Protein AF-A0A7J6UFC2-F1 (afdb_monomer_lite)

Structure (mmCIF, N/CA/C/O backbone):
data_AF-A0A7J6UFC2-F1
#
_entry.id   AF-A0A7J6UFC2-F1
#
loop_
_atom_site.group_PDB
_atom_site.id
_atom_site.type_symbol
_atom_site.label_atom_id
_atom_site.label_alt_id
_atom_site.label_comp_id
_atom_site.label_asym_id
_atom_site.label_entity_id
_atom_site.label_seq_id
_atom_site.pdbx_PDB_ins_code
_atom_site.Cartn_x
_atom_site.Cartn_y
_atom_site.Cartn_z
_atom_site.occupancy
_atom_site.B_iso_or_equiv
_atom_site.auth_seq_id
_atom_site.auth_comp_id
_atom_site.auth_asym_id
_atom_site.auth_atom_id
_atom_site.pdbx_PDB_model_num
ATOM 1 N N . SER A 1 1 ? 14.724 -4.716 -3.175 1.00 69.62 1 SER A N 1
ATOM 2 C CA . SER A 1 1 ? 15.397 -3.444 -2.817 1.00 69.62 1 SER A CA 1
ATOM 3 C C . SER A 1 1 ? 15.393 -3.256 -1.302 1.00 69.62 1 SER A C 1
ATOM 5 O O . SER A 1 1 ? 14.374 -3.551 -0.689 1.00 69.62 1 SER A O 1
ATOM 7 N N . ARG A 1 2 ? 16.481 -2.739 -0.694 1.00 80.31 2 ARG A N 1
ATOM 8 C CA . ARG A 1 2 ? 16.536 -2.413 0.755 1.00 80.31 2 ARG A CA 1
ATOM 9 C C . ARG A 1 2 ? 15.408 -1.471 1.186 1.00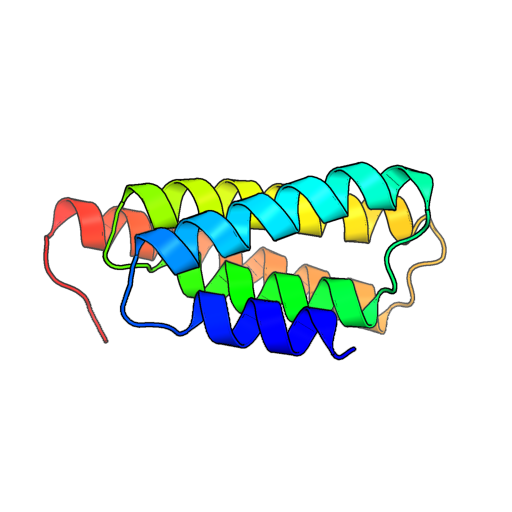 80.31 2 ARG A C 1
ATOM 11 O O . ARG A 1 2 ? 14.914 -1.565 2.302 1.00 80.31 2 ARG A O 1
ATOM 18 N N . PHE A 1 3 ? 14.995 -0.586 0.280 1.00 80.62 3 PHE A N 1
ATOM 19 C CA . PHE A 1 3 ? 13.904 0.346 0.511 1.00 80.62 3 PHE A CA 1
ATOM 20 C C . PHE A 1 3 ? 12.549 -0.370 0.662 1.00 80.62 3 PHE A C 1
ATOM 22 O O . PHE A 1 3 ? 11.827 -0.112 1.620 1.00 80.62 3 PHE A O 1
ATOM 29 N N . ALA A 1 4 ? 12.229 -1.309 -0.235 1.00 77.88 4 ALA A N 1
ATOM 30 C CA . ALA A 1 4 ? 10.981 -2.074 -0.170 1.00 77.88 4 ALA A CA 1
ATOM 31 C C . ALA A 1 4 ? 10.875 -2.876 1.139 1.00 77.88 4 ALA A C 1
ATOM 33 O O . ALA A 1 4 ? 9.846 -2.821 1.802 1.00 77.88 4 ALA A O 1
ATOM 34 N N . SER A 1 5 ? 11.968 -3.519 1.565 1.00 82.44 5 SER A N 1
ATOM 35 C CA . SER A 1 5 ? 12.020 -4.252 2.838 1.00 82.44 5 SER A CA 1
ATOM 36 C C . SER A 1 5 ? 11.847 -3.339 4.057 1.00 82.44 5 SER A C 1
ATOM 38 O O . SER A 1 5 ? 11.216 -3.722 5.037 1.00 82.44 5 SER A O 1
ATOM 40 N N . PHE A 1 6 ? 12.379 -2.112 4.009 1.00 85.94 6 PHE A N 1
ATOM 41 C CA . PHE A 1 6 ? 12.161 -1.125 5.068 1.00 85.94 6 PHE A CA 1
ATOM 42 C C . PHE A 1 6 ? 10.692 -0.695 5.152 1.00 85.94 6 PHE A C 1
ATOM 44 O O . PHE A 1 6 ? 10.134 -0.624 6.245 1.00 85.94 6 PHE A O 1
ATOM 51 N N . VAL A 1 7 ? 10.044 -0.448 4.011 1.00 84.56 7 VAL A N 1
ATOM 52 C CA . VAL A 1 7 ? 8.612 -0.124 3.978 1.00 84.56 7 VAL A CA 1
ATOM 53 C C . VAL A 1 7 ? 7.773 -1.288 4.495 1.00 84.56 7 VAL A C 1
ATOM 55 O O . VAL A 1 7 ? 6.891 -1.076 5.319 1.00 84.56 7 VAL A O 1
ATOM 58 N N . GLU A 1 8 ? 8.069 -2.515 4.076 1.00 85.25 8 GLU A N 1
ATOM 59 C CA . GLU A 1 8 ? 7.375 -3.719 4.539 1.00 85.25 8 GLU A CA 1
ATOM 60 C C . GLU A 1 8 ? 7.467 -3.896 6.065 1.00 85.25 8 GLU A C 1
ATOM 62 O O . GLU A 1 8 ? 6.461 -4.166 6.728 1.00 85.25 8 GLU A O 1
ATOM 67 N N . LEU A 1 9 ? 8.640 -3.638 6.652 1.00 88.94 9 LEU A N 1
ATOM 68 C CA . LEU A 1 9 ? 8.828 -3.634 8.106 1.00 88.94 9 LEU A CA 1
ATOM 69 C C . LEU A 1 9 ? 7.923 -2.601 8.799 1.00 88.94 9 LEU A C 1
ATOM 71 O O . LEU A 1 9 ? 7.341 -2.870 9.852 1.00 88.94 9 LEU A O 1
ATOM 75 N N . LEU A 1 10 ? 7.789 -1.408 8.216 1.00 88.44 10 LEU A N 1
ATOM 76 C CA . LEU A 1 10 ? 6.919 -0.370 8.764 1.00 88.44 10 LEU A CA 1
ATOM 77 C C . LEU A 1 10 ? 5.431 -0.682 8.574 1.00 88.44 10 LEU A C 1
ATOM 79 O O . LEU A 1 10 ? 4.633 -0.268 9.408 1.00 88.44 10 LEU A O 1
ATOM 83 N N . LEU A 1 11 ? 5.046 -1.405 7.521 1.00 87.31 11 LEU A N 1
ATOM 84 C CA . LEU A 1 11 ? 3.656 -1.804 7.268 1.00 87.31 11 LEU A CA 1
ATOM 85 C C . LEU A 1 11 ? 3.198 -2.939 8.191 1.00 87.31 11 LEU A C 1
ATOM 87 O O . LEU A 1 11 ? 2.014 -3.035 8.501 1.00 87.31 11 LEU A O 1
ATOM 91 N N . THR A 1 12 ? 4.125 -3.758 8.685 1.00 86.81 12 THR A N 1
ATOM 92 C CA . THR A 1 12 ? 3.829 -4.914 9.553 1.00 86.81 12 THR A CA 1
ATOM 93 C C . THR A 1 12 ? 3.993 -4.631 11.051 1.00 86.81 12 THR A C 1
ATOM 95 O O . THR A 1 12 ? 3.698 -5.481 11.888 1.00 86.81 12 THR A O 1
ATOM 98 N N . THR A 1 13 ? 4.420 -3.425 11.432 1.00 89.62 13 THR A N 1
ATOM 99 C CA . THR A 1 13 ? 4.576 -3.043 12.844 1.00 89.62 13 THR A CA 1
ATOM 100 C C . THR A 1 13 ? 3.240 -2.871 13.579 1.00 89.62 13 THR A C 1
ATOM 102 O O . THR A 1 13 ? 2.230 -2.462 13.006 1.00 89.62 13 THR A O 1
ATOM 105 N N . ASN A 1 14 ? 3.244 -3.057 14.902 1.00 87.75 14 ASN A N 1
ATOM 106 C CA . ASN A 1 14 ? 2.070 -2.829 15.755 1.00 87.75 14 ASN A CA 1
ATOM 107 C C . ASN A 1 14 ? 1.672 -1.350 15.879 1.00 87.75 14 ASN A C 1
ATOM 109 O O . ASN A 1 14 ? 0.536 -1.044 16.248 1.00 87.75 14 ASN A O 1
ATOM 113 N N . ARG A 1 15 ? 2.563 -0.408 15.546 1.00 91.81 15 ARG A N 1
ATOM 114 C CA . ARG A 1 15 ? 2.263 1.026 15.646 1.00 91.81 15 ARG A CA 1
ATOM 115 C C . ARG A 1 15 ? 1.552 1.545 14.402 1.00 91.81 15 ARG A C 1
ATOM 117 O O . ARG A 1 15 ? 2.175 1.766 13.368 1.00 91.81 15 ARG A O 1
ATOM 124 N N . ALA A 1 16 ? 0.267 1.860 14.548 1.00 88.31 16 ALA A N 1
ATOM 125 C CA . ALA A 1 16 ? -0.554 2.416 13.471 1.00 88.31 16 ALA A CA 1
ATOM 126 C C . ALA A 1 16 ? 0.038 3.686 12.839 1.00 88.31 16 ALA A C 1
ATOM 128 O O . ALA A 1 16 ? -0.045 3.863 11.629 1.00 88.31 16 ALA A O 1
ATOM 129 N N . GLY A 1 17 ? 0.700 4.536 13.634 1.00 90.38 17 GLY A N 1
ATOM 130 C CA . GLY A 1 17 ? 1.385 5.726 13.121 1.00 90.38 17 GLY A CA 1
ATOM 131 C C . GLY A 1 17 ? 2.503 5.401 12.124 1.00 90.38 17 GLY A C 1
ATOM 132 O O . GLY A 1 17 ? 2.635 6.087 11.116 1.00 90.38 17 GLY A O 1
ATOM 133 N N . PHE A 1 18 ? 3.263 4.325 12.352 1.00 91.81 18 PHE A N 1
ATOM 134 C CA . PHE A 1 18 ? 4.307 3.887 11.422 1.00 91.81 18 PHE A CA 1
ATOM 135 C C . PHE A 1 18 ? 3.730 3.236 10.169 1.00 91.81 18 PHE A C 1
ATOM 137 O O . PHE A 1 18 ? 4.229 3.512 9.082 1.00 91.81 18 PHE A O 1
ATOM 144 N N . ARG A 1 19 ? 2.641 2.468 10.291 1.00 93.94 19 ARG A N 1
ATOM 145 C CA . ARG A 1 19 ? 1.933 1.926 9.121 1.00 93.94 19 ARG A CA 1
ATOM 146 C C . ARG A 1 19 ? 1.375 3.046 8.242 1.00 93.94 19 ARG A C 1
ATOM 148 O O . ARG A 1 19 ? 1.619 3.067 7.042 1.00 93.94 19 ARG A O 1
ATOM 155 N N . ALA A 1 20 ? 0.708 4.033 8.845 1.00 90.56 20 ALA A N 1
ATOM 156 C CA . ALA A 1 20 ? 0.216 5.216 8.140 1.00 90.56 20 ALA A CA 1
ATOM 157 C C . ALA A 1 20 ? 1.349 5.998 7.457 1.00 90.56 20 ALA A C 1
ATOM 159 O O . ALA A 1 20 ? 1.218 6.374 6.295 1.00 90.56 20 ALA A O 1
ATOM 160 N N . PHE A 1 21 ? 2.461 6.215 8.164 1.00 92.00 21 PHE A N 1
ATOM 161 C CA . PHE A 1 21 ? 3.639 6.889 7.619 1.00 92.00 21 PHE A CA 1
ATOM 162 C C . PHE A 1 21 ? 4.245 6.124 6.436 1.00 92.00 21 PHE A C 1
ATOM 164 O O . PHE A 1 21 ? 4.584 6.728 5.423 1.00 92.00 21 PHE A O 1
ATOM 171 N N . ALA A 1 22 ? 4.343 4.798 6.529 1.00 91.69 22 ALA A N 1
ATOM 172 C CA . ALA A 1 22 ? 4.845 3.965 5.443 1.00 91.69 22 ALA A CA 1
ATOM 173 C C . ALA A 1 22 ? 3.991 4.108 4.179 1.00 91.69 22 ALA A C 1
ATOM 175 O O . ALA A 1 22 ? 4.537 4.268 3.090 1.00 91.69 22 ALA A O 1
ATOM 176 N N . ILE A 1 23 ? 2.663 4.126 4.325 1.00 92.06 23 ILE A N 1
ATOM 177 C CA . ILE A 1 23 ? 1.742 4.333 3.202 1.00 92.06 23 ILE A CA 1
ATOM 178 C C . ILE A 1 23 ? 1.937 5.724 2.580 1.00 92.06 23 ILE A C 1
ATOM 180 O O . ILE A 1 23 ? 1.992 5.837 1.356 1.00 92.06 23 ILE A O 1
ATOM 184 N N . ASP A 1 24 ? 2.111 6.772 3.393 1.00 89.75 24 ASP A N 1
ATOM 185 C CA . ASP A 1 24 ? 2.391 8.122 2.882 1.00 89.75 24 ASP A CA 1
ATOM 186 C C . ASP A 1 24 ? 3.714 8.163 2.096 1.00 89.75 24 ASP A C 1
ATOM 188 O O . ASP A 1 24 ? 3.778 8.740 1.010 1.00 89.75 24 ASP A O 1
ATOM 192 N N . VAL A 1 25 ? 4.767 7.515 2.610 1.00 88.12 25 VAL A N 1
ATOM 193 C CA . VAL A 1 25 ? 6.071 7.413 1.935 1.00 88.12 25 VAL A CA 1
ATOM 194 C C . VAL A 1 25 ? 5.934 6.698 0.590 1.00 88.12 25 VAL A C 1
ATOM 196 O O . VAL A 1 25 ? 6.490 7.166 -0.406 1.00 88.12 25 VAL A O 1
ATOM 199 N N . VAL A 1 26 ? 5.165 5.606 0.533 1.00 87.12 26 VAL A N 1
ATOM 200 C CA . VAL A 1 26 ? 4.850 4.914 -0.726 1.00 87.12 26 VAL A CA 1
ATOM 201 C C . VAL A 1 26 ? 4.133 5.849 -1.695 1.00 87.12 26 VAL A C 1
ATOM 203 O O . VAL A 1 26 ? 4.537 5.937 -2.853 1.00 87.12 26 VAL A O 1
ATOM 206 N N . GLY A 1 27 ? 3.133 6.602 -1.232 1.00 83.25 27 GLY A N 1
ATOM 207 C CA . GLY A 1 27 ? 2.422 7.582 -2.057 1.00 83.25 27 GLY A CA 1
ATOM 208 C C . GLY A 1 27 ? 3.350 8.653 -2.641 1.00 83.25 27 GLY A C 1
ATOM 209 O O . GLY A 1 27 ? 3.306 8.931 -3.840 1.00 83.25 27 GLY A O 1
ATOM 210 N N . VAL A 1 28 ? 4.250 9.213 -1.827 1.00 83.00 28 VAL A N 1
ATOM 211 C CA . VAL A 1 28 ? 5.247 10.199 -2.283 1.00 83.00 28 VAL A CA 1
ATOM 212 C C . VAL A 1 28 ? 6.197 9.602 -3.316 1.00 83.00 28 VAL A C 1
ATOM 214 O O . VAL A 1 28 ? 6.523 10.259 -4.306 1.00 83.00 28 VAL A O 1
ATOM 217 N N . LEU A 1 29 ? 6.638 8.364 -3.113 1.00 80.12 29 LEU A N 1
ATOM 218 C CA . LEU A 1 29 ? 7.522 7.690 -4.057 1.00 80.12 29 LEU A CA 1
ATOM 219 C C . LEU A 1 29 ? 6.849 7.409 -5.377 1.00 80.12 29 LEU A C 1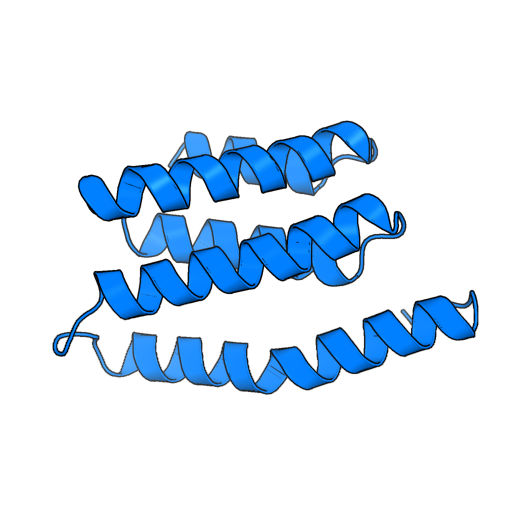
ATOM 221 O O . LEU A 1 29 ? 7.466 7.641 -6.405 1.00 80.12 29 LEU A O 1
ATOM 225 N N . VAL A 1 30 ? 5.594 6.979 -5.357 1.00 77.50 30 VAL A N 1
ATOM 226 C CA . VAL A 1 30 ? 4.807 6.795 -6.571 1.00 77.50 30 VAL A CA 1
ATOM 227 C C . VAL A 1 30 ? 4.704 8.107 -7.351 1.00 77.50 30 VAL A C 1
ATOM 229 O O . VAL A 1 30 ? 5.046 8.139 -8.530 1.00 77.50 30 VAL A O 1
ATOM 232 N N . MET A 1 31 ? 4.353 9.212 -6.684 1.00 72.31 31 MET A N 1
ATOM 233 C CA . MET A 1 31 ? 4.278 10.534 -7.322 1.00 72.31 31 MET A CA 1
ATOM 234 C C . MET A 1 31 ? 5.624 11.009 -7.888 1.00 72.31 31 MET A C 1
ATOM 236 O O . MET A 1 31 ? 5.674 11.679 -8.918 1.00 72.31 31 MET A O 1
ATOM 240 N N . ARG A 1 32 ? 6.739 10.693 -7.218 1.00 73.25 32 ARG A N 1
ATOM 241 C CA . ARG A 1 32 ? 8.079 11.041 -7.717 1.00 73.25 32 ARG A CA 1
ATOM 242 C C . ARG A 1 32 ? 8.548 10.112 -8.827 1.00 73.25 32 ARG A C 1
ATOM 244 O O . ARG A 1 32 ? 9.229 10.563 -9.741 1.00 73.25 32 ARG A O 1
ATOM 251 N N . ALA A 1 33 ? 8.186 8.841 -8.762 1.00 66.81 33 ALA A N 1
ATOM 252 C CA . ALA A 1 33 ? 8.599 7.835 -9.719 1.00 66.81 33 ALA A CA 1
ATOM 253 C C . ALA A 1 33 ? 7.776 7.869 -11.015 1.00 66.81 33 ALA A C 1
ATOM 255 O O . ALA A 1 33 ? 8.303 7.459 -12.044 1.00 66.81 33 ALA A O 1
ATOM 256 N N . GLU A 1 34 ? 6.584 8.486 -11.025 1.00 59.34 34 GLU A N 1
ATOM 257 C CA . GLU A 1 34 ? 5.933 8.949 -12.269 1.00 59.34 34 GLU A CA 1
ATOM 258 C C . GLU A 1 34 ? 6.875 9.842 -13.113 1.00 59.34 34 GLU A C 1
ATOM 260 O O . GLU A 1 34 ? 6.698 9.941 -14.322 1.00 59.34 34 GLU A O 1
ATOM 265 N N . LYS A 1 35 ? 7.916 10.446 -12.510 1.00 54.72 35 LYS A N 1
ATOM 266 C CA . LYS A 1 35 ? 8.961 11.213 -13.214 1.00 54.72 35 LYS A CA 1
ATOM 267 C C . LYS A 1 35 ? 10.274 10.452 -13.451 1.00 54.72 35 LYS A C 1
ATOM 269 O O . LYS A 1 35 ? 11.129 10.977 -14.156 1.00 54.72 35 LYS A O 1
ATOM 274 N N . ALA A 1 36 ? 10.476 9.281 -12.840 1.00 54.53 36 ALA A N 1
ATOM 275 C CA . ALA A 1 36 ? 11.790 8.623 -12.758 1.00 54.53 36 ALA A CA 1
ATOM 276 C C . ALA A 1 36 ? 11.786 7.106 -13.042 1.00 54.53 36 ALA A C 1
ATOM 278 O O . ALA A 1 36 ? 12.822 6.476 -12.872 1.00 54.53 36 ALA A O 1
ATOM 279 N N . HIS A 1 37 ? 10.654 6.538 -13.477 1.00 62.28 37 HIS A N 1
ATOM 280 C CA . HIS A 1 37 ? 10.417 5.099 -13.660 1.00 62.28 37 HIS A CA 1
ATOM 281 C C . HIS A 1 37 ? 10.625 4.279 -12.372 1.00 62.28 37 HIS A C 1
ATOM 283 O O . HIS A 1 37 ? 11.729 3.859 -12.035 1.00 62.28 37 HIS A O 1
ATOM 289 N N . LEU A 1 38 ? 9.533 4.012 -11.642 1.00 70.88 38 LEU A N 1
ATOM 290 C CA . LEU A 1 38 ? 9.561 3.055 -10.530 1.00 70.88 38 LEU A CA 1
ATOM 291 C C . LEU A 1 38 ? 9.840 1.655 -11.081 1.00 70.88 38 LEU A C 1
ATOM 293 O O . LEU A 1 38 ? 9.110 1.187 -11.955 1.00 70.88 38 LEU A O 1
ATOM 297 N N . GLU A 1 39 ? 10.843 0.961 -10.541 1.00 76.50 39 GLU A N 1
ATOM 298 C CA . GLU A 1 39 ? 11.070 -0.443 -10.886 1.00 76.50 39 GLU A CA 1
ATOM 299 C C . GLU A 1 39 ? 9.809 -1.269 -10.607 1.00 76.50 39 GLU A C 1
ATOM 301 O O . GLU A 1 39 ? 9.266 -1.261 -9.497 1.00 76.50 39 GLU A O 1
ATOM 306 N N . LYS A 1 40 ? 9.364 -2.015 -11.617 1.00 75.38 40 LYS A N 1
ATOM 307 C CA . LYS A 1 40 ? 8.116 -2.785 -11.601 1.00 75.38 40 LYS A CA 1
ATOM 308 C C . LYS A 1 40 ? 8.007 -3.742 -10.414 1.00 75.38 40 LYS A C 1
ATOM 310 O O . LYS A 1 40 ? 6.986 -3.767 -9.734 1.00 75.38 40 LYS A O 1
ATOM 315 N N . GLU A 1 41 ? 9.073 -4.483 -10.127 1.00 77.94 41 GLU A N 1
ATOM 316 C CA . GLU A 1 41 ? 9.117 -5.424 -9.001 1.00 77.94 41 GLU A CA 1
ATOM 317 C C . GLU A 1 41 ? 9.033 -4.711 -7.647 1.00 77.94 41 GLU A C 1
ATOM 319 O O . GLU A 1 41 ? 8.349 -5.166 -6.732 1.00 77.94 41 GLU A O 1
ATOM 324 N N . THR A 1 42 ? 9.639 -3.527 -7.535 1.00 80.94 42 THR A N 1
ATOM 325 C CA . THR A 1 42 ? 9.484 -2.687 -6.344 1.00 80.94 42 THR A CA 1
ATOM 326 C C . THR A 1 42 ? 8.033 -2.215 -6.206 1.00 80.94 42 THR A C 1
ATOM 328 O O . THR A 1 42 ? 7.470 -2.298 -5.118 1.00 80.94 42 THR A O 1
ATOM 331 N N . ALA A 1 43 ? 7.386 -1.788 -7.292 1.00 80.25 43 ALA A N 1
ATOM 332 C CA . ALA A 1 43 ? 5.983 -1.373 -7.273 1.00 80.25 43 ALA A CA 1
ATOM 333 C C . ALA A 1 43 ? 5.023 -2.516 -6.881 1.00 80.25 43 ALA A C 1
ATOM 335 O O . ALA A 1 43 ? 4.104 -2.289 -6.093 1.00 80.25 43 ALA A O 1
ATOM 336 N N . LYS A 1 44 ? 5.258 -3.746 -7.363 1.00 82.25 44 LYS A N 1
ATOM 337 C CA . LYS A 1 44 ? 4.482 -4.939 -6.977 1.00 82.25 44 LYS A CA 1
ATOM 338 C C . LYS A 1 44 ? 4.598 -5.244 -5.482 1.00 82.25 44 LYS A C 1
ATOM 340 O O . LYS A 1 44 ? 3.573 -5.428 -4.826 1.00 82.25 44 LYS A O 1
ATOM 345 N N . LEU A 1 45 ? 5.820 -5.248 -4.940 1.00 83.69 45 LEU A N 1
ATOM 346 C CA . LEU A 1 45 ? 6.065 -5.484 -3.510 1.00 83.69 45 LEU A CA 1
ATOM 347 C C . LEU A 1 45 ? 5.384 -4.423 -2.638 1.00 83.69 45 LEU A C 1
ATOM 349 O O . LEU A 1 45 ? 4.710 -4.746 -1.661 1.00 83.69 45 LEU A O 1
ATOM 353 N N . LEU A 1 46 ? 5.506 -3.150 -3.024 1.00 86.69 46 LEU A N 1
ATOM 354 C CA . LEU A 1 46 ? 4.840 -2.054 -2.323 1.00 86.69 46 LEU A CA 1
ATOM 355 C C . LEU A 1 46 ? 3.313 -2.194 -2.383 1.00 86.69 46 LEU A C 1
ATOM 357 O O . LEU A 1 46 ? 2.649 -1.994 -1.368 1.00 86.69 46 LEU A O 1
ATOM 361 N N . LEU A 1 47 ? 2.751 -2.587 -3.531 1.00 86.19 47 LEU A N 1
ATOM 362 C CA . LEU A 1 47 ? 1.312 -2.811 -3.664 1.00 86.19 47 LEU A CA 1
ATOM 363 C C . LEU A 1 47 ? 0.813 -3.940 -2.761 1.00 86.19 47 LEU A C 1
ATOM 365 O O . LEU A 1 47 ? -0.212 -3.772 -2.105 1.00 86.19 47 LEU A O 1
ATOM 369 N N . GLN A 1 48 ? 1.534 -5.059 -2.690 1.00 84.31 48 GLN A N 1
ATOM 370 C CA . GLN A 1 48 ? 1.184 -6.166 -1.798 1.00 84.31 48 GLN A CA 1
ATOM 371 C C . GLN A 1 48 ? 1.178 -5.731 -0.329 1.00 84.31 48 GLN A C 1
ATOM 373 O O . GLN A 1 48 ? 0.213 -6.009 0.385 1.00 84.31 48 GLN A O 1
ATOM 378 N N . GLY A 1 49 ? 2.204 -4.990 0.101 1.00 87.25 49 GLY A N 1
ATOM 379 C CA . GLY A 1 49 ? 2.267 -4.459 1.461 1.00 87.25 49 GLY A CA 1
ATOM 380 C C . GLY A 1 49 ? 1.096 -3.525 1.780 1.00 87.25 49 GLY A C 1
ATOM 381 O O . GLY A 1 49 ? 0.445 -3.673 2.813 1.00 87.25 49 GLY A O 1
ATOM 382 N N . VAL A 1 50 ? 0.785 -2.583 0.883 1.00 89.00 50 VAL A N 1
ATOM 383 C CA . VAL A 1 50 ? -0.302 -1.613 1.101 1.00 89.00 50 VAL A CA 1
ATOM 384 C C . VAL A 1 50 ? -1.683 -2.281 1.039 1.00 89.00 50 VAL A C 1
ATOM 386 O O . VAL A 1 50 ? -2.561 -1.911 1.817 1.00 89.00 50 VAL A O 1
ATOM 389 N N . LEU A 1 51 ? -1.881 -3.302 0.194 1.00 86.88 51 LEU A N 1
ATOM 390 C CA . LEU A 1 51 ? -3.123 -4.090 0.155 1.00 86.88 51 LEU A CA 1
ATOM 391 C C . LEU A 1 51 ? -3.437 -4.739 1.510 1.00 86.88 51 LEU A C 1
ATOM 393 O O . LEU A 1 51 ? -4.594 -4.729 1.931 1.00 86.88 51 LEU A O 1
ATOM 397 N N . GLY A 1 52 ? -2.421 -5.235 2.224 1.00 85.88 52 GLY A N 1
ATOM 398 C CA . GLY A 1 52 ? -2.590 -5.780 3.576 1.00 85.88 52 GLY A CA 1
ATOM 399 C C . GLY A 1 52 ? -3.141 -4.760 4.582 1.00 85.88 52 GLY A C 1
ATOM 400 O O . GLY A 1 52 ? -3.880 -5.120 5.497 1.00 85.88 52 GLY A O 1
ATOM 401 N N . CYS A 1 53 ? -2.859 -3.471 4.379 1.00 89.12 53 CYS A N 1
ATOM 402 C CA . CYS A 1 53 ? -3.337 -2.388 5.237 1.00 89.12 53 CYS A CA 1
ATOM 403 C C . CYS A 1 53 ? -4.761 -1.906 4.909 1.00 89.12 53 CYS A C 1
ATOM 405 O O . CYS A 1 53 ? -5.311 -1.091 5.648 1.00 89.12 53 CYS A O 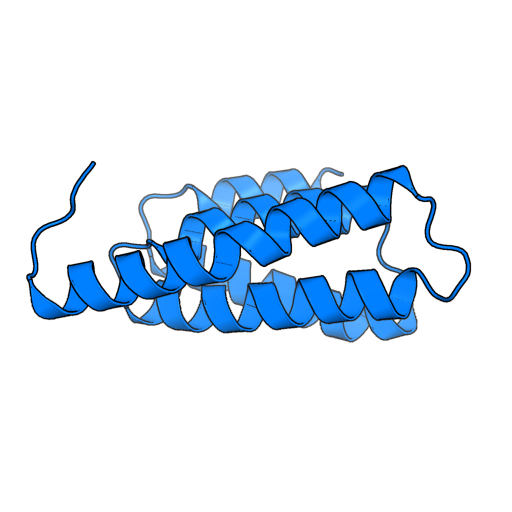1
ATOM 407 N N . VAL A 1 54 ? -5.408 -2.394 3.845 1.00 86.50 54 VAL A N 1
ATOM 408 C CA . VAL A 1 54 ? -6.812 -2.027 3.559 1.00 86.50 54 VAL A CA 1
ATOM 409 C C . VAL A 1 54 ? -7.764 -2.601 4.615 1.00 86.50 54 VAL A C 1
ATOM 411 O O . VAL A 1 54 ? -8.800 -2.011 4.911 1.00 86.50 54 VAL A O 1
ATOM 414 N N . LEU A 1 55 ? -7.364 -3.701 5.257 1.00 83.31 55 LEU A N 1
ATOM 415 C CA . LEU A 1 55 ? -8.066 -4.317 6.382 1.00 83.31 55 LEU A CA 1
ATOM 416 C C . LEU A 1 55 ? -7.450 -3.928 7.740 1.00 83.31 55 LEU A C 1
ATOM 418 O O . LEU A 1 55 ? -7.632 -4.635 8.727 1.00 83.31 55 LEU A O 1
ATOM 422 N N . ASP A 1 56 ? -6.698 -2.824 7.827 1.00 87.56 56 ASP A N 1
ATOM 423 C CA . ASP A 1 56 ? -6.052 -2.391 9.074 1.00 87.56 56 ASP A CA 1
ATOM 424 C C . ASP A 1 56 ? -7.063 -2.113 10.207 1.00 87.56 56 ASP A C 1
ATOM 426 O O . ASP A 1 56 ? -8.168 -1.620 9.948 1.00 87.56 56 ASP A O 1
ATOM 430 N N . PRO A 1 57 ? -6.725 -2.394 11.486 1.00 83.31 57 PRO A N 1
ATOM 431 C CA . PRO A 1 57 ? -7.641 -2.105 12.597 1.00 83.31 57 PRO A CA 1
ATOM 432 C C . PRO A 1 57 ? -7.948 -0.619 12.733 1.00 83.31 57 PRO A C 1
ATOM 434 O O . PRO A 1 57 ? -9.028 -0.248 13.191 1.00 83.31 57 PRO A O 1
ATOM 437 N N . VAL A 1 58 ? -7.021 0.238 12.316 1.00 86.31 58 VAL A N 1
ATOM 438 C CA . VAL A 1 58 ? -7.142 1.680 12.462 1.00 86.31 58 VAL A CA 1
ATOM 439 C C . VAL A 1 58 ? -7.711 2.286 11.185 1.00 86.31 58 VAL A C 1
ATOM 441 O O . VAL A 1 58 ? -7.124 2.174 10.110 1.00 86.31 58 VAL A O 1
ATOM 444 N N . SER A 1 59 ? -8.842 2.983 11.311 1.00 84.00 59 SER A N 1
ATOM 445 C CA . SER A 1 59 ? -9.562 3.589 10.181 1.00 84.00 59 SER A CA 1
ATOM 446 C C . SER A 1 59 ? -8.698 4.541 9.357 1.00 84.00 59 SER A C 1
ATOM 448 O O . SER A 1 59 ? -8.722 4.488 8.132 1.00 84.00 59 SER A O 1
ATOM 450 N N . SER A 1 60 ? -7.863 5.359 10.003 1.00 86.06 60 SER A N 1
ATOM 451 C CA . SER A 1 60 ? -6.953 6.270 9.299 1.00 86.06 60 SER A CA 1
ATOM 452 C C . SER A 1 60 ? -5.901 5.537 8.460 1.00 86.06 60 SER A C 1
ATOM 454 O O . SER A 1 60 ? -5.524 6.030 7.397 1.00 86.06 60 SER A O 1
ATOM 456 N N . VAL A 1 61 ? -5.455 4.353 8.896 1.00 88.75 61 VAL A N 1
ATOM 457 C CA . VAL A 1 61 ? -4.539 3.504 8.124 1.00 88.75 61 VAL A CA 1
ATOM 458 C C . VAL A 1 61 ? -5.279 2.882 6.939 1.00 88.75 61 VAL A C 1
ATOM 460 O O . VAL A 1 61 ? -4.758 2.943 5.828 1.00 88.75 61 VAL A O 1
ATOM 463 N N . ARG A 1 62 ? -6.513 2.388 7.133 1.00 88.94 62 ARG A N 1
ATOM 464 C CA . ARG A 1 62 ? -7.351 1.858 6.038 1.00 88.94 62 ARG A CA 1
ATOM 465 C C . ARG A 1 62 ? -7.570 2.884 4.933 1.00 88.94 62 ARG A C 1
ATOM 467 O O . ARG A 1 62 ? -7.299 2.600 3.769 1.00 88.94 62 ARG A O 1
ATOM 474 N N . SER A 1 63 ? -8.011 4.091 5.289 1.00 85.00 63 SER A N 1
ATOM 475 C CA . SER A 1 63 ? -8.286 5.150 4.312 1.00 85.00 63 SER A CA 1
ATOM 476 C C . SER A 1 63 ? -7.042 5.512 3.504 1.00 85.00 63 SER A C 1
ATOM 478 O O . SER A 1 63 ? -7.111 5.651 2.283 1.00 85.00 63 SER A O 1
ATOM 480 N N . LYS A 1 64 ? -5.880 5.600 4.163 1.00 89.62 64 LYS A N 1
ATOM 481 C CA . LYS A 1 64 ? -4.601 5.819 3.478 1.00 89.62 64 LYS A CA 1
ATOM 482 C C . LYS A 1 64 ? -4.233 4.653 2.571 1.00 89.62 64 LYS A C 1
ATOM 484 O O . LYS A 1 64 ? -3.807 4.886 1.444 1.00 89.62 64 LYS A O 1
ATOM 489 N N . ALA A 1 65 ? -4.412 3.417 3.031 1.00 89.25 65 ALA A N 1
ATOM 490 C CA . ALA A 1 65 ? -4.096 2.223 2.256 1.00 89.25 65 ALA A CA 1
ATOM 491 C C . ALA A 1 65 ? -4.911 2.164 0.959 1.00 89.25 65 ALA A C 1
ATOM 493 O O . ALA A 1 65 ? -4.344 1.926 -0.102 1.00 89.25 65 ALA A O 1
ATOM 494 N N . ILE A 1 66 ? -6.210 2.475 1.017 1.00 85.75 66 ILE A N 1
ATOM 495 C CA . ILE A 1 66 ? -7.084 2.534 -0.166 1.00 85.75 66 ILE A CA 1
ATOM 496 C C . ILE A 1 66 ? -6.550 3.545 -1.195 1.00 85.75 66 ILE A C 1
ATOM 498 O O . ILE A 1 66 ? -6.420 3.220 -2.377 1.00 85.75 66 ILE A O 1
ATOM 502 N N . LEU A 1 67 ? -6.180 4.752 -0.754 1.00 84.5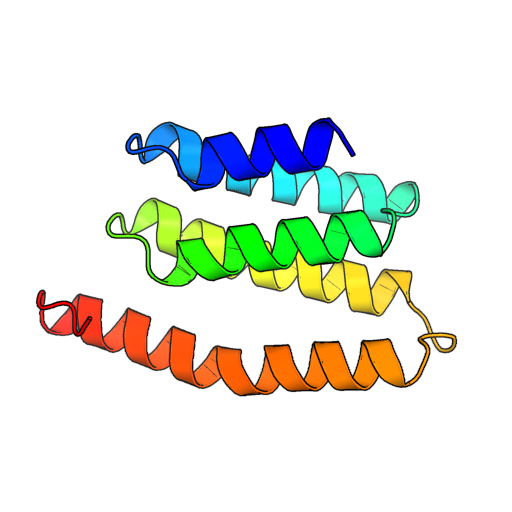6 67 LEU A N 1
ATOM 503 C CA . LEU A 1 67 ? -5.600 5.776 -1.633 1.00 84.56 67 LEU A CA 1
ATOM 504 C C . LEU A 1 67 ? -4.225 5.360 -2.190 1.00 84.56 67 LEU A C 1
ATOM 506 O O . LEU A 1 67 ? -3.923 5.596 -3.365 1.00 84.56 67 LEU A O 1
ATOM 510 N N . GLY A 1 68 ? -3.402 4.713 -1.364 1.00 86.56 68 GLY A N 1
ATOM 511 C CA . GLY A 1 68 ? -2.094 4.184 -1.747 1.00 86.56 68 GLY A CA 1
ATOM 512 C C . GLY A 1 68 ? -2.191 3.094 -2.815 1.00 86.56 68 GLY A C 1
ATOM 513 O O . GLY A 1 68 ? -1.461 3.152 -3.804 1.00 86.56 68 GLY A O 1
ATOM 514 N N . VAL A 1 69 ? -3.139 2.157 -2.672 1.00 87.38 69 VAL A N 1
ATOM 515 C CA . VAL A 1 69 ? -3.447 1.125 -3.679 1.00 87.38 69 VAL A CA 1
ATOM 516 C C . VAL A 1 69 ? -3.806 1.771 -5.013 1.00 87.38 69 VAL A C 1
ATOM 518 O O . VAL A 1 69 ? -3.219 1.420 -6.035 1.00 87.38 69 VAL A O 1
ATOM 521 N N . GLY A 1 70 ? -4.716 2.751 -5.014 1.00 82.06 70 GLY A N 1
ATOM 522 C CA . GLY A 1 70 ? -5.108 3.457 -6.238 1.00 82.06 70 GLY A CA 1
ATOM 523 C C . GLY A 1 70 ? -3.922 4.130 -6.937 1.00 82.06 70 GLY A C 1
ATOM 524 O O . GLY A 1 70 ? -3.768 4.022 -8.153 1.00 82.06 70 GLY A O 1
ATOM 525 N N . SER A 1 71 ? -3.041 4.762 -6.160 1.00 82.62 71 SER A N 1
ATOM 526 C CA . SER A 1 71 ? -1.846 5.439 -6.680 1.00 82.62 71 SER A CA 1
ATOM 527 C C . SER A 1 71 ? -0.844 4.450 -7.286 1.00 82.62 71 SER A C 1
ATOM 529 O O . SER A 1 71 ? -0.350 4.664 -8.391 1.00 82.62 71 SER A O 1
ATOM 531 N N . LEU A 1 72 ? -0.575 3.339 -6.595 1.00 83.00 72 LEU A N 1
ATOM 532 C CA . LEU A 1 72 ? 0.329 2.284 -7.062 1.00 83.00 72 LEU A CA 1
ATOM 533 C C . LEU A 1 72 ? -0.182 1.602 -8.333 1.00 83.00 72 LEU A C 1
ATOM 535 O O . LEU A 1 72 ? 0.592 1.388 -9.262 1.00 83.00 72 LEU A O 1
ATOM 539 N N . LEU A 1 73 ? -1.481 1.301 -8.400 1.00 80.19 73 LEU A N 1
ATOM 540 C CA . LEU A 1 73 ? -2.104 0.737 -9.599 1.00 80.19 73 LEU A CA 1
ATOM 541 C C . LEU A 1 73 ? -1.996 1.697 -10.779 1.00 80.19 73 LEU A C 1
ATOM 543 O O . LEU A 1 73 ? -1.592 1.289 -11.865 1.00 80.19 73 LEU A O 1
ATOM 547 N N . LYS A 1 74 ? -2.288 2.983 -10.558 1.00 77.31 74 LYS A N 1
ATOM 548 C CA . LYS A 1 74 ? -2.113 4.020 -11.576 1.00 77.31 74 LYS A CA 1
ATOM 549 C C . LYS A 1 74 ? -0.673 4.054 -12.086 1.00 77.31 74 LYS A C 1
ATOM 551 O O . LYS A 1 74 ? -0.470 4.067 -13.292 1.00 77.31 74 LYS A O 1
ATOM 556 N N . ALA A 1 75 ? 0.319 4.007 -11.200 1.00 75.62 75 ALA A N 1
ATOM 557 C CA . ALA A 1 75 ? 1.724 4.015 -11.597 1.00 75.62 75 ALA A CA 1
ATOM 558 C C . ALA A 1 75 ? 2.173 2.737 -12.315 1.00 75.62 75 ALA A C 1
ATOM 560 O O . ALA A 1 75 ? 2.987 2.816 -13.227 1.00 75.62 75 ALA A O 1
ATOM 561 N N . LEU A 1 76 ? 1.625 1.574 -11.958 1.00 75.12 76 LEU A N 1
ATOM 562 C CA . LEU A 1 76 ? 1.879 0.318 -12.669 1.00 75.12 76 LEU A CA 1
ATOM 563 C C . LEU A 1 76 ? 1.276 0.325 -14.079 1.00 75.12 76 LEU A C 1
ATOM 565 O O . LEU A 1 76 ? 1.923 -0.131 -15.017 1.00 75.12 76 LEU A O 1
ATOM 569 N N . VAL A 1 77 ? 0.067 0.872 -14.237 1.00 73.25 77 VAL A N 1
ATOM 570 C CA . VAL A 1 77 ? -0.611 0.984 -15.538 1.00 73.25 77 VAL A CA 1
ATOM 571 C C . VAL A 1 77 ? 0.055 2.047 -16.416 1.00 73.25 77 VAL A C 1
ATOM 573 O O . VAL A 1 77 ? 0.382 1.779 -17.569 1.00 73.25 77 VAL A O 1
ATOM 576 N N . LEU A 1 78 ? 0.311 3.242 -15.875 1.00 66.56 78 LEU A N 1
ATOM 577 C CA . LEU A 1 78 ? 0.947 4.339 -16.614 1.00 66.56 78 LEU A CA 1
ATOM 578 C C . LEU A 1 78 ? 2.434 4.083 -16.885 1.00 66.56 78 LEU A C 1
ATOM 580 O O . LEU A 1 78 ? 2.935 4.481 -17.930 1.00 66.56 78 LEU A O 1
ATOM 584 N N . GLY A 1 79 ? 3.133 3.412 -15.969 1.00 62.91 79 GLY A N 1
ATOM 585 C CA . GLY A 1 79 ? 4.531 3.021 -16.145 1.00 62.91 79 GLY A CA 1
ATOM 586 C C . GLY A 1 79 ? 4.722 1.813 -17.065 1.00 62.91 79 GLY A C 1
ATOM 587 O O . GLY A 1 79 ? 5.821 1.630 -17.580 1.00 62.91 79 GLY A O 1
ATOM 588 N N . GLY A 1 80 ? 3.679 0.999 -17.273 1.00 58.72 80 GLY A N 1
ATOM 589 C CA . GLY A 1 80 ? 3.706 -0.177 -18.149 1.00 58.72 80 GLY A CA 1
ATOM 590 C C . GLY A 1 80 ? 3.412 0.117 -19.623 1.00 58.72 80 GLY A C 1
ATOM 591 O O . GLY A 1 80 ? 3.905 -0.605 -20.485 1.00 58.72 80 GLY A O 1
ATOM 592 N N . GLY A 1 81 ? 2.646 1.171 -19.928 1.00 58.06 81 GLY A N 1
ATOM 593 C CA . GLY A 1 81 ? 2.275 1.519 -21.306 1.00 58.06 81 GLY A CA 1
ATOM 594 C C . GLY A 1 81 ? 1.598 0.369 -22.077 1.00 58.06 81 GLY A C 1
ATOM 595 O O . GLY A 1 81 ? 1.076 -0.577 -21.487 1.00 58.06 81 GLY A O 1
ATOM 596 N N . ASN A 1 82 ? 1.616 0.438 -23.414 1.00 54.53 82 ASN A N 1
ATOM 597 C CA . ASN A 1 82 ? 1.136 -0.646 -24.291 1.00 54.53 82 ASN A CA 1
ATOM 598 C C . ASN A 1 82 ? 2.057 -1.885 -24.296 1.00 54.53 82 ASN A C 1
ATOM 600 O O . ASN A 1 82 ? 1.639 -2.933 -24.781 1.00 54.53 82 ASN A O 1
ATOM 604 N N . ASP A 1 83 ? 3.257 -1.782 -23.715 1.00 60.50 83 ASP A N 1
ATOM 605 C CA . ASP A 1 83 ? 4.280 -2.839 -23.678 1.00 60.50 83 ASP A CA 1
ATOM 606 C C . ASP A 1 83 ? 4.218 -3.680 -22.389 1.00 60.50 83 ASP A C 1
ATOM 608 O O . ASP A 1 83 ? 5.157 -4.393 -22.024 1.00 60.50 83 ASP A O 1
ATOM 612 N N . MET A 1 84 ? 3.104 -3.603 -21.656 1.00 70.06 84 MET A N 1
ATOM 613 C CA . MET A 1 84 ? 2.884 -4.432 -20.481 1.00 70.06 84 MET A CA 1
ATOM 614 C C . MET A 1 84 ? 2.735 -5.901 -20.887 1.00 70.06 84 MET A C 1
ATOM 616 O O . MET A 1 84 ? 1.720 -6.274 -21.477 1.00 70.06 84 MET A O 1
ATOM 620 N N . ALA A 1 85 ? 3.731 -6.715 -20.524 1.00 76.62 85 ALA A N 1
ATOM 621 C CA . ALA A 1 85 ? 3.717 -8.161 -20.727 1.00 76.62 85 ALA A CA 1
ATOM 622 C C . ALA A 1 85 ? 2.433 -8.807 -20.176 1.00 76.62 85 ALA A C 1
ATOM 624 O O . ALA A 1 85 ? 1.909 -8.390 -19.136 1.00 76.62 85 ALA A O 1
ATOM 625 N N . ASP A 1 86 ? 1.946 -9.838 -20.868 1.00 76.31 86 ASP A N 1
ATOM 626 C CA . ASP A 1 86 ? 0.667 -10.491 -20.565 1.00 76.31 86 ASP A CA 1
ATOM 627 C C . ASP A 1 86 ? 0.611 -11.046 -19.135 1.00 76.31 86 ASP A C 1
ATOM 629 O O . ASP A 1 86 ? -0.402 -10.889 -18.458 1.00 76.31 86 ASP A O 1
ATOM 633 N N . GLU A 1 87 ? 1.723 -11.576 -18.616 1.00 75.94 87 GLU A N 1
ATOM 634 C CA . GLU A 1 87 ? 1.824 -12.063 -17.231 1.00 75.94 87 GLU A CA 1
ATOM 635 C C . GLU A 1 87 ? 1.514 -10.972 -16.196 1.00 75.94 87 GLU A C 1
ATOM 637 O O . GLU A 1 87 ? 0.854 -11.207 -15.181 1.00 75.94 87 GLU A O 1
ATOM 642 N N . ASP A 1 88 ? 1.955 -9.743 -16.454 1.00 72.19 88 ASP A N 1
ATOM 643 C CA . ASP A 1 88 ? 1.729 -8.621 -15.550 1.00 72.19 88 ASP A CA 1
ATOM 644 C C . ASP A 1 88 ? 0.314 -8.062 -15.665 1.00 72.19 88 ASP A C 1
ATOM 646 O O . ASP A 1 88 ? -0.249 -7.581 -14.677 1.00 72.19 88 ASP A O 1
ATOM 650 N N . ARG A 1 89 ? -0.271 -8.147 -16.862 1.00 74.62 89 ARG A N 1
ATOM 651 C CA . ARG A 1 89 ? -1.673 -7.809 -17.110 1.00 74.62 89 ARG A CA 1
ATOM 652 C C . ARG A 1 89 ? -2.604 -8.797 -16.410 1.00 74.62 89 ARG A C 1
ATOM 654 O O . ARG A 1 89 ? -3.570 -8.368 -15.773 1.00 74.62 89 ARG A O 1
ATOM 661 N N . ASP A 1 90 ? -2.296 -10.087 -16.474 1.00 80.31 90 ASP A N 1
ATOM 662 C CA . ASP A 1 90 ? -3.028 -11.137 -15.766 1.00 80.31 90 ASP A CA 1
ATOM 663 C C . ASP A 1 90 ? -2.895 -10.978 -14.252 1.00 80.31 90 ASP A C 1
ATOM 665 O O . ASP A 1 90 ? -3.897 -11.030 -13.531 1.00 80.31 90 ASP A O 1
ATOM 669 N N . TRP A 1 91 ? -1.691 -10.675 -13.760 1.00 80.88 91 TRP A N 1
ATOM 670 C CA . TRP A 1 91 ? -1.476 -10.373 -12.347 1.00 80.88 91 TRP A CA 1
ATOM 671 C C . TRP A 1 91 ? -2.287 -9.152 -11.884 1.00 80.88 91 TRP A C 1
ATOM 673 O O . TRP A 1 91 ? -3.009 -9.242 -10.886 1.00 80.88 91 TRP A O 1
ATOM 683 N N . LEU A 1 92 ? -2.241 -8.031 -12.618 1.00 74.62 92 LEU A N 1
ATOM 684 C CA . LEU A 1 92 ? -3.032 -6.832 -12.305 1.00 74.62 92 LEU A CA 1
ATOM 685 C C . LEU A 1 92 ? -4.534 -7.116 -12.339 1.00 74.62 92 LEU A C 1
ATOM 687 O O . LEU A 1 92 ? -5.265 -6.657 -11.463 1.00 74.62 92 LEU A O 1
ATOM 691 N N . SER A 1 93 ? -4.995 -7.894 -13.317 1.00 76.12 93 SER A N 1
ATOM 692 C CA . SER A 1 93 ? -6.395 -8.310 -13.422 1.00 76.12 93 SER A CA 1
ATOM 693 C C . SER A 1 93 ? -6.808 -9.170 -12.226 1.00 76.12 93 SER A C 1
ATOM 695 O O . SER A 1 93 ? -7.900 -8.997 -11.683 1.00 76.12 93 SER A O 1
ATOM 697 N N . GLY A 1 94 ? -5.920 -10.051 -11.759 1.00 80.12 94 GLY A N 1
ATOM 698 C CA . GLY A 1 94 ? -6.106 -10.833 -10.539 1.00 80.12 94 GLY A CA 1
ATOM 699 C C . GLY A 1 94 ? -6.205 -9.967 -9.282 1.00 80.12 94 GLY A C 1
ATOM 700 O O . GLY A 1 94 ? -7.070 -10.210 -8.440 1.00 80.12 94 GLY A O 1
ATOM 701 N N . VAL A 1 95 ? -5.375 -8.926 -9.166 1.00 75.12 95 VAL A N 1
ATOM 702 C CA . VAL A 1 95 ? -5.465 -7.941 -8.075 1.00 75.12 95 VAL A CA 1
ATOM 703 C C . VAL A 1 95 ? -6.778 -7.162 -8.160 1.00 75.12 95 VAL A C 1
ATOM 705 O O . VAL A 1 95 ? -7.504 -7.092 -7.171 1.00 75.12 95 VAL A O 1
ATOM 708 N N . ALA A 1 96 ? -7.131 -6.642 -9.338 1.00 74.50 96 ALA A N 1
ATOM 709 C CA . ALA A 1 96 ? -8.342 -5.854 -9.554 1.00 74.50 96 ALA A CA 1
ATOM 710 C C . ALA A 1 96 ? -9.620 -6.623 -9.190 1.00 74.50 96 ALA A C 1
ATOM 712 O O . ALA A 1 96 ? -10.515 -6.056 -8.568 1.00 74.50 96 ALA A O 1
ATOM 713 N N . ARG A 1 97 ? -9.685 -7.928 -9.490 1.00 77.38 97 ARG A N 1
ATOM 714 C CA . ARG A 1 97 ? -10.813 -8.795 -9.101 1.00 77.38 97 ARG A CA 1
ATOM 715 C C . ARG A 1 97 ? -10.973 -8.949 -7.587 1.00 77.38 97 ARG A C 1
ATOM 717 O O . ARG A 1 97 ? -12.091 -9.141 -7.127 1.00 77.38 97 ARG A O 1
ATOM 724 N N . LYS A 1 98 ? -9.887 -8.843 -6.814 1.00 74.88 98 LYS A N 1
ATOM 725 C CA . LYS A 1 98 ? -9.911 -8.965 -5.345 1.00 74.88 98 LYS A CA 1
ATOM 726 C C . LYS A 1 98 ? -10.261 -7.657 -4.635 1.00 74.88 98 LYS A C 1
ATOM 728 O O . LYS A 1 98 ? -10.702 -7.691 -3.491 1.00 74.88 98 LYS A O 1
ATOM 733 N N . ILE A 1 99 ? -10.094 -6.504 -5.290 1.00 73.00 99 ILE A N 1
ATOM 734 C CA . ILE A 1 99 ? -10.368 -5.191 -4.681 1.00 73.00 99 ILE A CA 1
ATOM 735 C C . ILE A 1 99 ? -11.826 -5.065 -4.201 1.00 73.00 99 ILE A C 1
ATOM 737 O O . ILE A 1 99 ? -12.006 -4.664 -3.053 1.00 73.00 99 ILE A O 1
ATOM 741 N N . PRO A 1 100 ? -12.865 -5.432 -4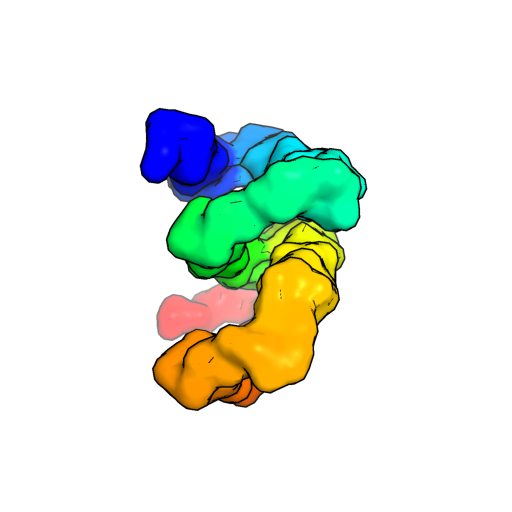.981 1.00 72.06 100 PRO A N 1
ATOM 742 C CA . PRO A 1 100 ? -14.248 -5.372 -4.511 1.00 72.06 100 PRO A CA 1
ATOM 743 C C . PRO A 1 100 ? -14.491 -6.194 -3.242 1.00 72.06 100 PRO A C 1
ATOM 745 O O . PRO A 1 100 ? -15.107 -5.689 -2.310 1.00 72.06 100 PRO A O 1
ATOM 748 N N . GLU A 1 101 ? -13.964 -7.420 -3.163 1.00 73.81 101 GLU A N 1
ATOM 749 C CA . GLU A 1 101 ? -14.091 -8.265 -1.967 1.00 73.81 101 GLU A CA 1
ATOM 750 C C . GLU A 1 101 ? -13.415 -7.631 -0.748 1.00 73.81 101 GLU A C 1
ATOM 752 O O . GLU A 1 101 ? -13.990 -7.609 0.339 1.00 73.81 101 GLU A O 1
ATOM 757 N N . ILE A 1 102 ? -12.214 -7.073 -0.934 1.00 70.19 102 ILE A N 1
ATOM 758 C CA . ILE A 1 102 ? -11.467 -6.381 0.121 1.00 70.19 102 ILE A CA 1
ATOM 759 C C . ILE A 1 102 ? -12.242 -5.149 0.611 1.00 70.19 102 ILE A C 1
ATOM 761 O O . ILE A 1 102 ? -12.355 -4.936 1.816 1.00 70.19 102 ILE A O 1
ATOM 765 N N . VAL A 1 103 ? -12.808 -4.356 -0.304 1.00 67.44 103 VAL A N 1
ATOM 766 C CA . VAL A 1 103 ? -13.589 -3.153 0.024 1.00 67.44 103 VAL A CA 1
ATOM 767 C C . VAL A 1 103 ? -14.887 -3.516 0.747 1.00 67.44 103 VAL A C 1
ATOM 769 O O . VAL A 1 103 ? -15.219 -2.892 1.754 1.00 67.44 103 VAL A O 1
ATOM 772 N N . VAL A 1 104 ? -15.604 -4.542 0.280 1.00 70.69 104 VAL A N 1
ATOM 773 C CA . VAL A 1 104 ? -16.839 -5.022 0.920 1.00 70.69 104 VAL A CA 1
ATOM 774 C C . VAL A 1 104 ? -16.554 -5.550 2.327 1.00 70.69 104 VAL A C 1
ATOM 776 O O . VAL A 1 104 ? -17.277 -5.200 3.260 1.00 70.69 104 VAL A O 1
ATOM 779 N N . ARG A 1 105 ? -15.477 -6.327 2.511 1.00 69.25 105 ARG A N 1
ATOM 780 C CA . ARG A 1 105 ? -15.033 -6.773 3.841 1.00 69.25 105 ARG A CA 1
ATOM 781 C C . ARG A 1 105 ? -14.685 -5.600 4.751 1.00 69.25 105 ARG A C 1
ATOM 783 O O . ARG A 1 105 ? -15.208 -5.532 5.857 1.00 69.25 105 ARG A O 1
ATOM 790 N N . ALA A 1 106 ? -13.888 -4.645 4.272 1.00 64.62 106 ALA A N 1
ATOM 791 C CA . ALA A 1 106 ? -13.519 -3.462 5.050 1.00 64.62 106 ALA A CA 1
ATOM 792 C C . ALA A 1 106 ? -14.750 -2.654 5.508 1.00 64.62 106 ALA A C 1
ATOM 794 O O . ALA A 1 106 ? -14.814 -2.225 6.659 1.00 64.62 106 ALA A O 1
ATOM 795 N N . ALA A 1 107 ? -15.746 -2.485 4.631 1.00 65.44 107 ALA A N 1
ATOM 796 C CA . ALA A 1 107 ? -16.995 -1.791 4.949 1.00 65.44 107 ALA A CA 1
ATOM 797 C C . ALA A 1 107 ? -17.893 -2.580 5.926 1.00 65.44 107 ALA A C 1
ATOM 799 O O . ALA A 1 107 ? -18.595 -1.988 6.748 1.00 65.44 107 ALA A O 1
ATOM 800 N N . SER A 1 108 ? -17.880 -3.915 5.849 1.00 66.75 108 SER A N 1
ATOM 801 C CA . SER A 1 108 ? -18.631 -4.792 6.757 1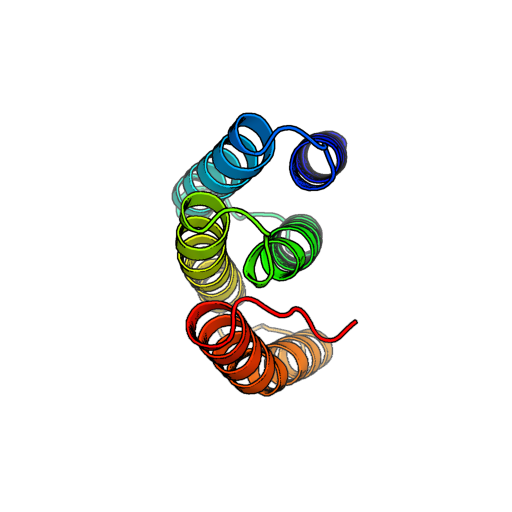.00 66.75 108 SER A CA 1
ATOM 802 C C . SER A 1 108 ? -18.030 -4.815 8.166 1.00 66.75 108 SER A C 1
ATOM 804 O O . SER A 1 108 ? -18.766 -4.710 9.152 1.00 66.75 108 SER A O 1
ATOM 806 N N . ASP A 1 109 ? -16.703 -4.899 8.273 1.00 65.75 109 ASP A N 1
ATOM 807 C CA . ASP A 1 109 ? -15.981 -4.869 9.551 1.00 65.75 109 ASP A CA 1
ATOM 808 C C . ASP A 1 109 ? -16.212 -3.540 10.292 1.00 65.75 109 ASP A C 1
ATOM 810 O O . ASP A 1 109 ? -16.365 -3.516 11.513 1.00 65.75 109 ASP A O 1
ATOM 814 N N . GLU A 1 110 ? -16.306 -2.428 9.558 1.00 62.38 110 GLU A N 1
ATOM 815 C CA . GLU A 1 110 ? -16.591 -1.106 10.126 1.00 62.38 110 GLU A CA 1
ATOM 816 C C . GLU A 1 110 ? -18.023 -0.982 10.668 1.00 62.38 110 GLU A C 1
ATOM 818 O O . GLU A 1 110 ? -18.237 -0.348 11.700 1.00 62.38 110 GLU A O 1
ATOM 823 N N . LYS A 1 111 ? -19.003 -1.625 10.019 1.00 61.22 111 LYS A N 1
ATOM 824 C CA . LYS A 1 111 ? -20.402 -1.638 10.480 1.00 61.22 111 LYS A CA 1
ATOM 825 C C . LYS A 1 111 ? -20.643 -2.543 11.682 1.00 61.22 111 LYS A C 1
ATOM 827 O O . LYS A 1 111 ? -21.513 -2.246 12.495 1.00 61.22 111 LYS A O 1
ATOM 832 N N . THR A 1 112 ? -19.946 -3.672 11.750 1.00 61.62 112 THR A N 1
ATOM 833 C CA . THR A 1 112 ? -20.230 -4.727 12.734 1.00 61.62 112 THR A CA 1
ATOM 834 C C . THR A 1 112 ? -19.309 -4.677 13.949 1.00 61.62 112 THR A C 1
ATOM 836 O O . THR A 1 112 ? -19.652 -5.238 14.985 1.00 61.62 112 THR A O 1
ATOM 839 N N . GLY A 1 113 ? -18.144 -4.025 13.848 1.00 57.50 113 GLY A N 1
ATOM 840 C CA . GLY A 1 113 ? -17.124 -4.023 14.901 1.00 57.50 113 GLY A CA 1
ATOM 841 C C . GLY A 1 113 ? -16.483 -5.397 15.148 1.00 57.50 113 GLY A C 1
ATOM 842 O O . GLY A 1 113 ? -15.634 -5.523 16.029 1.00 57.50 113 GLY A O 1
ATOM 843 N N . VAL A 1 114 ? -16.865 -6.422 14.376 1.00 55.00 114 VAL A N 1
ATOM 844 C CA . VAL A 1 114 ? -16.396 -7.805 14.494 1.00 55.00 114 VAL A CA 1
ATOM 845 C C . VAL A 1 114 ? -15.616 -8.153 13.236 1.00 55.00 114 VAL A C 1
ATOM 847 O O . VAL A 1 114 ? -16.155 -8.129 12.136 1.00 55.00 114 VAL A O 1
ATOM 850 N N . ARG A 1 115 ? -14.342 -8.508 13.410 1.00 55.50 115 ARG A N 1
ATOM 851 C CA . ARG A 1 115 ? -13.492 -9.011 12.327 1.00 55.50 115 ARG A CA 1
ATOM 852 C C . ARG A 1 115 ? -13.741 -10.493 12.112 1.00 55.50 115 ARG A C 1
ATOM 854 O O . ARG A 1 115 ? -13.587 -11.274 13.050 1.00 55.50 115 ARG A O 1
ATOM 861 N N . THR A 1 116 ? -14.063 -10.881 10.883 1.00 47.88 116 THR A N 1
ATOM 862 C CA . THR A 1 116 ? -13.972 -12.289 10.473 1.00 47.88 116 THR A CA 1
ATOM 863 C C . THR A 1 116 ? -12.547 -12.571 10.008 1.00 47.88 116 THR A C 1
ATOM 865 O O . THR A 1 116 ? -12.044 -11.902 9.107 1.00 47.88 116 THR A O 1
ATOM 868 N N . VAL A 1 117 ? -11.889 -13.501 10.708 1.00 44.16 117 VAL A N 1
ATOM 869 C CA . VAL A 1 117 ? -10.519 -13.972 10.442 1.00 44.16 117 VAL A CA 1
ATOM 870 C C . VAL A 1 117 ? -10.449 -14.678 9.091 1.00 44.16 117 VAL A C 1
ATOM 872 O O . VAL A 1 117 ? -11.399 -15.434 8.783 1.00 44.16 117 VAL A O 1
#

Secondary structure (DSSP, 8-state):
-HHHHHHHHHHSSS-HHHHHHHHHHHHHHHHHHTTT---HHHHHHHHHHHHHGGG-SSHHHHHHHHHHHHHHHHHHHHHHGGG--HHHHHHHHHHHHHHHHHHHHHHHHHHHS----

Foldseek 3Di:
DVLLVVLLVQLPDPDLVSVLVSLVVLLVCLVVCLVVPDDLVSLVSSLVSLLVQCLPPDPSSNVSSVVSNVSSLVSNDSSCPPVNDPVVVVVSVVVVVCVVVSNVQSVVCVVPVDHDD

Organism: Perkinsus olseni (NCBI:txid32597)

Sequence (117 aa):
SRFASFVELLLTTNRAGFRAFAIDVVGVLVMRAEKAHLEKETAKLLLQGVLGCVLDPVSSVRSKAILGVGSLLKALVLGGGNDMADEDRDWLSGVARKIPEIVVRAASDEKTGVRTV

Radius of gyration: 14.36 Å; chains: 1; bounding box: 37×25×40 Å

pLDDT: mean 77.53, std 11.05, range [44.16, 93.94]